Protein AF-A0A6V7JZZ2-F1 (afdb_monomer)

Organism: NCBI:txid1563983

pLDDT: mean 93.56, std 3.22, range [76.81, 98.19]

Structure (mmCIF, N/CA/C/O backbone):
data_AF-A0A6V7JZZ2-F1
#
_entry.id   AF-A0A6V7JZZ2-F1
#
loop_
_atom_site.group_PDB
_atom_site.id
_atom_site.type_symbol
_atom_site.label_atom_id
_atom_site.label_alt_id
_atom_site.label_comp_id
_atom_site.label_asym_id
_atom_site.label_entity_id
_atom_site.label_seq_id
_atom_site.pdbx_PDB_ins_code
_atom_site.Cartn_x
_atom_site.Cartn_y
_atom_site.Cartn_z
_atom_site.occupancy
_atom_site.B_iso_or_equiv
_atom_site.auth_seq_id
_atom_site.auth_comp_id
_atom_site.auth_asym_id
_atom_site.auth_atom_id
_atom_site.pdbx_PDB_model_num
ATOM 1 N N . MET A 1 1 ? 2.505 -2.367 -0.214 1.00 76.81 1 MET A N 1
ATOM 2 C CA . MET A 1 1 ? 3.328 -2.154 -1.434 1.00 76.81 1 MET A CA 1
ATOM 3 C C . MET A 1 1 ? 3.628 -3.447 -2.192 1.00 76.81 1 MET A C 1
ATOM 5 O O . MET A 1 1 ? 3.132 -3.565 -3.305 1.00 76.81 1 MET A O 1
ATOM 9 N N . GLY A 1 2 ? 4.369 -4.425 -1.643 1.00 91.06 2 GLY A N 1
ATOM 10 C CA . GLY A 1 2 ? 4.695 -5.642 -2.405 1.00 91.06 2 GLY A CA 1
ATOM 11 C C . GLY A 1 2 ? 4.986 -6.907 -1.600 1.00 91.06 2 GLY A C 1
ATOM 12 O O . GLY A 1 2 ? 4.985 -6.883 -0.371 1.00 91.06 2 GLY A O 1
ATOM 13 N N . THR A 1 3 ? 5.200 -8.009 -2.318 1.00 92.31 3 THR A N 1
ATOM 14 C CA . THR A 1 3 ? 5.513 -9.345 -1.781 1.00 92.31 3 THR A CA 1
ATOM 15 C C . THR A 1 3 ? 7.014 -9.494 -1.478 1.00 92.31 3 THR A C 1
ATOM 17 O O . THR A 1 3 ? 7.813 -8.663 -1.924 1.00 92.31 3 THR A O 1
ATOM 20 N N . PRO A 1 4 ? 7.449 -10.559 -0.771 1.00 93.38 4 PRO A N 1
ATOM 21 C CA . PRO A 1 4 ? 8.875 -10.835 -0.559 1.00 93.38 4 PRO A CA 1
ATOM 22 C C . PRO A 1 4 ? 9.698 -10.938 -1.854 1.00 93.38 4 PRO A C 1
ATOM 24 O O . PRO A 1 4 ? 10.853 -10.518 -1.876 1.00 93.38 4 PRO A O 1
ATOM 27 N N . ASN A 1 5 ? 9.088 -11.409 -2.948 1.00 93.75 5 ASN A N 1
ATOM 28 C CA . ASN A 1 5 ? 9.729 -11.499 -4.267 1.00 93.75 5 ASN A CA 1
ATOM 29 C C . ASN A 1 5 ? 9.821 -10.140 -4.982 1.00 93.75 5 ASN A C 1
ATOM 31 O O . ASN A 1 5 ? 10.459 -10.019 -6.023 1.00 93.75 5 ASN A O 1
ATOM 35 N N . GLY A 1 6 ? 9.224 -9.097 -4.404 1.00 93.38 6 GLY A N 1
ATOM 36 C CA . GLY A 1 6 ? 9.226 -7.749 -4.947 1.00 93.38 6 GLY A CA 1
ATOM 37 C C . GLY A 1 6 ? 8.129 -7.480 -5.969 1.00 93.38 6 GLY A C 1
ATOM 38 O O . GLY A 1 6 ? 8.240 -6.478 -6.666 1.00 93.38 6 GLY A O 1
ATOM 39 N N . ASP A 1 7 ? 7.091 -8.316 -6.036 1.00 93.50 7 ASP A N 1
ATOM 40 C CA . ASP A 1 7 ? 5.904 -8.082 -6.866 1.00 93.50 7 ASP A CA 1
ATOM 41 C C . ASP A 1 7 ? 4.914 -7.137 -6.184 1.00 93.50 7 ASP A C 1
ATOM 43 O O . ASP A 1 7 ? 4.976 -6.924 -4.971 1.00 93.50 7 ASP A O 1
ATOM 47 N N . GLY A 1 8 ? 3.980 -6.585 -6.958 1.00 92.38 8 GLY A N 1
ATOM 48 C CA . GLY A 1 8 ? 2.915 -5.722 -6.458 1.00 92.38 8 GLY A CA 1
ATOM 49 C C . GLY A 1 8 ? 1.940 -6.481 -5.560 1.00 92.38 8 GLY A C 1
ATOM 50 O O . GLY A 1 8 ? 1.542 -7.605 -5.858 1.00 92.38 8 GLY A O 1
ATOM 51 N N . LEU A 1 9 ? 1.568 -5.860 -4.440 1.00 92.69 9 LEU A N 1
ATOM 52 C CA . LEU A 1 9 ? 0.509 -6.355 -3.551 1.00 92.69 9 LEU A CA 1
ATOM 53 C C . LEU A 1 9 ? -0.671 -5.379 -3.464 1.00 92.69 9 LEU A C 1
ATOM 55 O O . LEU A 1 9 ? -1.793 -5.808 -3.226 1.00 92.69 9 LEU A O 1
ATOM 59 N N . GLY A 1 10 ? -0.400 -4.075 -3.605 1.00 92.25 10 GLY A N 1
ATOM 60 C CA . GLY A 1 10 ? -1.424 -3.023 -3.644 1.00 92.25 10 GLY A CA 1
ATOM 61 C C . GLY A 1 10 ? -2.277 -2.847 -2.383 1.00 92.25 10 GLY A C 1
ATOM 62 O O . GLY A 1 10 ? -3.312 -2.198 -2.444 1.00 92.25 10 GLY A O 1
ATOM 63 N N . ASP A 1 11 ? -1.862 -3.412 -1.246 1.00 93.00 11 ASP A N 1
ATOM 64 C CA . ASP A 1 11 ? -2.632 -3.371 0.005 1.00 93.00 11 ASP A CA 1
ATOM 65 C C . ASP A 1 11 ? -1.946 -2.533 1.099 1.00 93.00 11 ASP A C 1
ATOM 67 O O . ASP A 1 11 ? -0.727 -2.290 1.056 1.00 93.00 11 ASP A O 1
ATOM 71 N N . PHE A 1 12 ? -2.742 -2.141 2.097 1.00 94.12 12 PHE A N 1
ATOM 72 C CA . PHE A 1 12 ? -2.356 -1.282 3.218 1.00 94.12 12 PHE A CA 1
ATOM 73 C C . PHE A 1 12 ? -2.507 -2.022 4.546 1.00 94.12 12 PHE A C 1
ATOM 75 O O . PHE A 1 12 ? -3.517 -2.680 4.793 1.00 94.12 12 PHE A O 1
ATOM 82 N N . LEU A 1 13 ? -1.495 -1.914 5.407 1.00 94.06 13 LEU A N 1
ATOM 83 C CA . LEU A 1 13 ? -1.504 -2.503 6.743 1.00 94.06 13 LEU A CA 1
ATOM 84 C C . LEU A 1 13 ? -2.351 -1.642 7.684 1.00 94.06 13 LEU A C 1
ATOM 86 O O . LEU A 1 13 ? -2.119 -0.441 7.801 1.00 94.06 13 LEU A O 1
ATOM 90 N N . CYS A 1 14 ? -3.291 -2.259 8.390 1.00 95.06 14 CYS A N 1
ATOM 91 C CA . CYS A 1 14 ? -4.029 -1.616 9.467 1.00 95.06 14 CYS A CA 1
ATOM 92 C C . CYS A 1 14 ? -3.343 -1.923 10.798 1.00 95.06 14 CYS A C 1
ATOM 94 O O . CYS A 1 14 ? -3.180 -3.089 11.163 1.00 95.06 14 CYS A O 1
ATOM 96 N N . VAL A 1 15 ? -2.974 -0.873 11.525 1.00 96.56 15 VAL A N 1
ATOM 97 C CA . VAL A 1 15 ? -2.355 -0.962 12.850 1.00 96.56 15 VAL A CA 1
ATOM 98 C C . VAL A 1 15 ? -3.291 -0.319 13.859 1.00 96.56 15 VAL A C 1
ATOM 100 O O . VAL A 1 15 ? -3.894 0.720 13.588 1.00 96.56 15 VAL A O 1
ATOM 103 N N . ASP A 1 16 ? -3.445 -0.966 15.003 1.00 96.75 16 ASP A N 1
ATOM 104 C CA . ASP A 1 16 ? -4.187 -0.415 16.120 1.00 96.75 16 ASP A CA 1
ATOM 105 C C . ASP A 1 16 ? -3.416 0.754 16.746 1.00 96.75 16 ASP A C 1
ATOM 107 O O . ASP A 1 16 ? -2.240 0.624 17.080 1.00 96.75 16 ASP A O 1
ATOM 111 N N . SER A 1 17 ? -4.051 1.917 16.885 1.00 95.88 17 SER A N 1
AT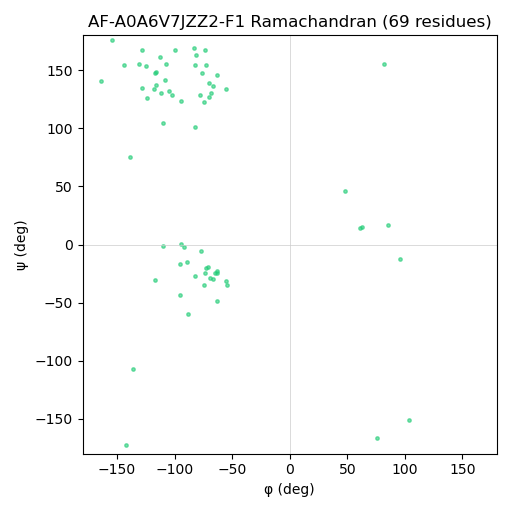OM 112 C CA . SER A 1 17 ? -3.353 3.133 17.318 1.00 95.88 17 SER A CA 1
ATOM 113 C C . SER A 1 17 ? -2.971 3.140 18.798 1.00 95.88 17 SER A C 1
ATOM 115 O O . SER A 1 17 ? -2.112 3.926 19.184 1.00 95.88 17 SER A O 1
ATOM 117 N N . GLU A 1 18 ? -3.613 2.313 19.627 1.00 98.19 18 GLU A N 1
ATOM 118 C CA . GLU A 1 18 ? -3.370 2.274 21.073 1.00 98.19 18 GLU A CA 1
ATOM 119 C C . GLU A 1 18 ? -2.360 1.188 21.438 1.00 98.19 18 GLU A C 1
ATOM 121 O O . GLU A 1 18 ? -1.448 1.417 22.230 1.00 98.19 18 GLU A O 1
ATOM 126 N N . THR A 1 19 ? -2.510 0.007 20.837 1.00 98.19 19 THR A N 1
ATOM 127 C CA . THR A 1 19 ? -1.682 -1.170 21.146 1.00 98.19 19 THR A CA 1
ATOM 128 C C . THR A 1 19 ? -0.497 -1.349 20.199 1.00 98.19 19 THR A C 1
ATOM 130 O O . THR A 1 19 ? 0.438 -2.077 20.522 1.00 98.19 19 THR A O 1
ATOM 133 N N . LEU A 1 20 ? -0.517 -0.683 19.036 1.00 96.88 20 LEU A N 1
ATOM 134 C CA . LEU A 1 20 ? 0.426 -0.872 17.924 1.00 96.88 20 LEU A CA 1
ATOM 135 C C . LEU A 1 20 ? 0.410 -2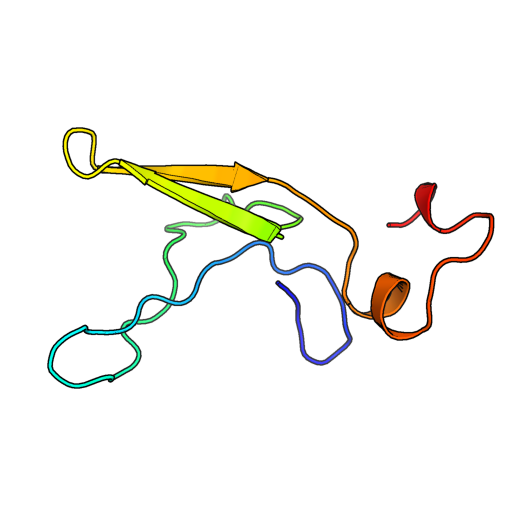.288 17.325 1.00 96.88 20 LEU A C 1
ATOM 137 O O . LEU A 1 20 ? 1.294 -2.651 16.546 1.00 96.88 20 LEU A O 1
ATOM 141 N N . GLU A 1 21 ? -0.611 -3.085 17.644 1.00 98.19 21 GLU A N 1
ATOM 142 C CA . GLU A 1 21 ? -0.784 -4.417 17.082 1.00 98.19 21 GLU A CA 1
ATOM 143 C C . GLU A 1 21 ? -1.318 -4.360 15.646 1.00 98.19 21 GLU A C 1
ATOM 145 O O . GLU A 1 21 ? -2.097 -3.486 15.252 1.00 98.19 21 GLU A O 1
ATOM 150 N N . VAL A 1 22 ? -0.904 -5.335 14.836 1.00 97.06 22 VAL A N 1
ATOM 151 C CA . VAL A 1 22 ? -1.374 -5.478 13.456 1.00 97.06 22 VAL A CA 1
ATOM 152 C C . VAL A 1 22 ? -2.798 -6.032 13.446 1.00 97.06 22 VAL A C 1
ATOM 154 O O . VAL A 1 22 ? -3.043 -7.145 13.903 1.00 97.06 22 VAL A O 1
ATOM 157 N N . LYS A 1 23 ? -3.727 -5.301 12.822 1.00 95.75 23 LYS A N 1
ATOM 158 C CA . LYS A 1 23 ? -5.136 -5.706 12.647 1.00 95.75 23 LYS A CA 1
ATOM 159 C C . LYS A 1 23 ? -5.398 -6.445 11.331 1.00 95.75 23 LYS A C 1
ATOM 161 O O . LYS A 1 23 ? -6.527 -6.848 11.057 1.00 95.75 23 LYS A O 1
ATOM 166 N N . GLY A 1 24 ? -4.369 -6.601 10.499 1.00 94.50 24 GLY A N 1
ATOM 167 C CA . GLY A 1 24 ? -4.453 -7.167 9.152 1.00 94.50 24 GLY A CA 1
ATOM 168 C C . GLY A 1 24 ? -4.394 -6.083 8.079 1.00 94.50 24 GLY A C 1
ATOM 169 O O . GLY A 1 24 ? -3.770 -5.044 8.286 1.00 94.50 24 GLY A O 1
ATOM 170 N N . THR A 1 25 ? -5.015 -6.323 6.923 1.00 93.19 25 THR A N 1
ATOM 171 C CA . THR A 1 25 ? -4.994 -5.376 5.800 1.00 93.19 25 THR A CA 1
ATOM 172 C C . THR A 1 25 ? -6.333 -4.668 5.580 1.00 93.19 25 THR A C 1
ATOM 174 O O . THR A 1 25 ? -7.402 -5.159 5.976 1.00 93.19 25 THR A O 1
ATOM 177 N N . TRP A 1 26 ? -6.257 -3.484 4.967 1.00 92.75 26 TRP A N 1
ATOM 178 C CA . TRP A 1 26 ? -7.401 -2.627 4.661 1.00 92.75 26 TRP A CA 1
ATOM 179 C C . TRP A 1 26 ? -8.359 -3.300 3.677 1.00 92.75 26 TRP A C 1
ATOM 181 O O . TRP A 1 26 ? -9.564 -3.362 3.929 1.00 92.75 26 TRP A O 1
ATOM 191 N N . THR A 1 27 ? -7.831 -3.848 2.580 1.00 92.38 27 THR A N 1
ATOM 192 C CA . THR A 1 27 ? -8.659 -4.357 1.485 1.0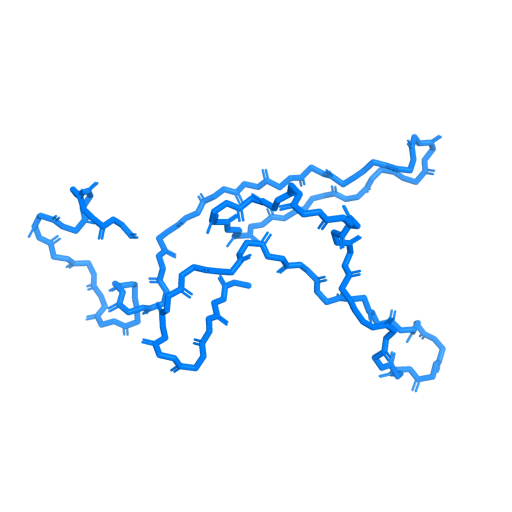0 92.38 27 THR A CA 1
ATOM 193 C C . THR A 1 27 ? -9.449 -5.596 1.899 1.00 92.38 27 THR A C 1
ATOM 195 O O . THR A 1 27 ? -8.898 -6.560 2.433 1.00 92.38 27 THR A O 1
ATOM 198 N N . LYS A 1 28 ? -10.7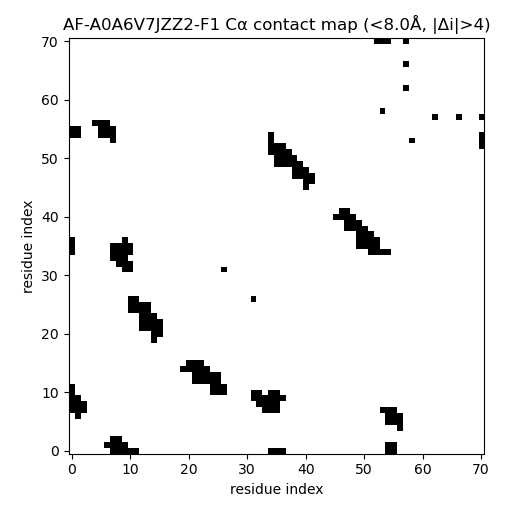58 -5.591 1.626 1.00 89.81 28 LYS A N 1
ATOM 199 C CA . LYS A 1 28 ? -11.663 -6.716 1.898 1.00 89.81 28 LYS A CA 1
ATOM 200 C C . LYS A 1 28 ? -12.078 -7.401 0.594 1.00 89.81 28 LYS A C 1
ATOM 202 O O . LYS A 1 28 ? -12.345 -6.736 -0.403 1.00 89.81 28 LYS A O 1
ATOM 207 N N . GLY A 1 29 ? -12.177 -8.730 0.627 1.00 90.38 29 GLY A N 1
ATOM 208 C CA . GLY A 1 29 ? -12.542 -9.551 -0.531 1.00 90.38 29 GLY A CA 1
ATOM 209 C 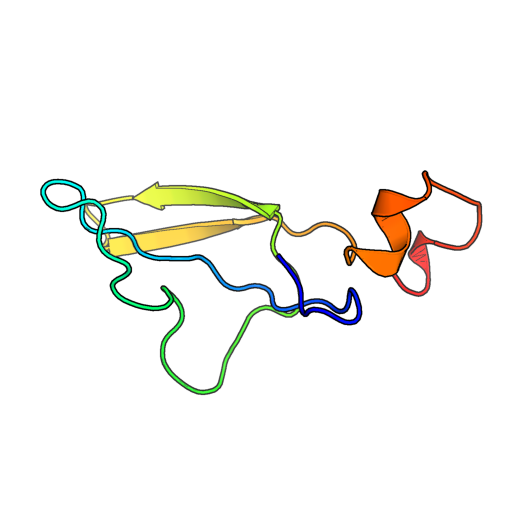C . GLY A 1 29 ? -11.416 -9.723 -1.557 1.00 90.38 29 GLY A C 1
ATOM 210 O O . GLY A 1 29 ? -10.249 -9.426 -1.292 1.00 90.38 29 GLY A O 1
ATOM 211 N N . ASP A 1 30 ? -11.788 -10.218 -2.738 1.00 89.38 30 ASP A N 1
ATOM 212 C CA . ASP A 1 30 ? -10.829 -10.654 -3.766 1.00 89.38 30 ASP A CA 1
ATOM 213 C C . ASP A 1 30 ? -10.412 -9.534 -4.730 1.00 89.38 30 ASP A C 1
ATOM 215 O O . ASP A 1 30 ? -9.427 -9.656 -5.458 1.00 89.38 30 ASP A O 1
ATOM 219 N N . LYS A 1 31 ? -11.155 -8.421 -4.746 1.00 91.00 31 LYS A N 1
ATOM 220 C CA . LYS A 1 31 ? -10.840 -7.255 -5.579 1.00 91.00 31 LYS A CA 1
ATOM 221 C C . LYS A 1 31 ? -9.782 -6.404 -4.887 1.00 91.00 31 LYS A C 1
ATOM 223 O O . LYS A 1 31 ? -10.098 -5.631 -3.988 1.00 91.00 31 LYS A O 1
ATOM 228 N N . LYS A 1 32 ? -8.537 -6.540 -5.338 1.00 89.56 32 LYS A N 1
ATOM 229 C CA . LYS A 1 32 ? -7.383 -5.793 -4.830 1.00 89.56 32 LYS A CA 1
ATOM 230 C C . LYS A 1 32 ? -6.790 -4.905 -5.914 1.00 89.56 32 LYS A C 1
ATOM 232 O O . LYS A 1 32 ? -6.830 -5.255 -7.096 1.00 89.56 32 LYS A O 1
ATOM 237 N N . ALA A 1 33 ? -6.241 -3.765 -5.504 1.00 92.00 33 ALA A N 1
ATOM 238 C CA . ALA A 1 33 ? -5.416 -2.958 -6.390 1.00 92.00 33 ALA A CA 1
ATOM 239 C C . ALA A 1 33 ? -4.163 -3.754 -6.785 1.00 92.00 33 ALA A C 1
ATOM 241 O O . ALA A 1 33 ? -3.650 -4.555 -6.002 1.00 92.00 33 ALA A O 1
ATOM 242 N N . LYS A 1 34 ? -3.677 -3.553 -8.012 1.00 90.75 34 LYS A N 1
ATOM 243 C CA . LYS A 1 34 ? -2.439 -4.202 -8.477 1.00 90.75 34 LYS A CA 1
ATOM 244 C C . LYS A 1 34 ? -1.211 -3.554 -7.840 1.00 90.75 34 LYS A C 1
ATOM 246 O O . LYS A 1 34 ? -0.242 -4.236 -7.509 1.00 90.75 34 LYS A O 1
ATOM 251 N N . PHE A 1 35 ? -1.290 -2.243 -7.639 1.00 92.81 3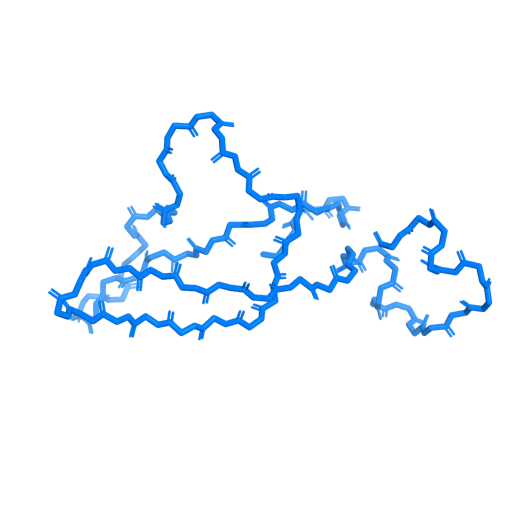5 PHE A N 1
ATOM 252 C CA . PHE A 1 35 ? -0.227 -1.407 -7.111 1.00 92.81 35 PHE A CA 1
ATOM 253 C C . PHE A 1 35 ? -0.729 -0.576 -5.934 1.00 92.81 35 PHE A C 1
ATOM 255 O O . PHE A 1 35 ? -1.922 -0.503 -5.655 1.00 92.81 35 PHE A O 1
ATOM 262 N N . GLY A 1 36 ? 0.206 0.028 -5.209 1.00 92.81 36 GLY A N 1
ATOM 263 C CA . GLY A 1 36 ? -0.111 0.956 -4.135 1.00 92.81 36 GLY A CA 1
ATOM 264 C C . GLY A 1 36 ? 1.112 1.772 -3.758 1.00 92.81 36 GLY A C 1
ATOM 265 O O . GLY A 1 36 ? 2.225 1.240 -3.722 1.00 92.81 36 GLY A O 1
ATOM 266 N N . TYR A 1 37 ? 0.892 3.051 -3.479 1.00 93.62 37 TYR A N 1
ATOM 267 C CA . TYR A 1 37 ? 1.913 3.972 -3.009 1.00 93.62 37 TYR A CA 1
ATOM 268 C C . TYR A 1 37 ? 1.365 4.830 -1.866 1.00 93.62 37 TYR A C 1
ATOM 270 O O . TYR A 1 37 ? 1.173 4.312 -0.765 1.00 93.62 37 TYR A O 1
ATOM 278 N N . ASP A 1 38 ? 1.096 6.107 -2.124 1.00 95.69 38 ASP A N 1
ATOM 279 C CA . ASP A 1 38 ? 0.561 7.032 -1.135 1.00 95.69 38 ASP A CA 1
ATOM 280 C C . ASP A 1 38 ? -0.959 6.890 -1.016 1.00 95.69 38 ASP A C 1
ATOM 282 O O . ASP A 1 38 ? -1.633 6.460 -1.963 1.00 95.69 38 ASP A O 1
ATOM 286 N N . PHE A 1 39 ? -1.500 7.253 0.144 1.00 95.81 39 PHE A N 1
ATOM 287 C CA . PHE A 1 39 ? -2.922 7.145 0.434 1.00 95.81 39 PHE A CA 1
ATOM 288 C C . PHE A 1 39 ? -3.432 8.295 1.298 1.00 95.81 39 PHE A C 1
ATOM 290 O O . PHE A 1 39 ? -2.717 8.871 2.112 1.00 95.81 39 PHE A O 1
ATOM 297 N N . TRP A 1 40 ? -4.727 8.570 1.169 1.00 97.50 40 TRP A N 1
ATOM 298 C CA . TRP A 1 40 ? -5.464 9.432 2.080 1.00 97.50 40 TRP A CA 1
ATOM 299 C C . TRP A 1 40 ? -6.723 8.719 2.558 1.00 97.50 40 TRP A C 1
ATOM 301 O O . TRP A 1 40 ? -7.462 8.140 1.761 1.00 97.50 40 TRP A O 1
ATOM 311 N N . TYR A 1 41 ? -6.987 8.784 3.861 1.00 95.69 41 TYR A N 1
ATOM 312 C CA . TYR A 1 41 ? -8.211 8.254 4.453 1.00 95.69 41 TYR A CA 1
ATOM 313 C C . TYR A 1 41 ? -9.166 9.391 4.817 1.00 95.69 41 TYR A C 1
ATOM 315 O O . TYR A 1 41 ? -8.774 10.385 5.429 1.00 95.69 41 TYR A O 1
ATOM 323 N N . GLN A 1 42 ? -10.431 9.246 4.429 1.00 97.44 42 GLN A N 1
ATOM 324 C CA . GLN A 1 42 ? -11.506 10.185 4.709 1.00 97.44 42 GLN A CA 1
ATOM 325 C C . GLN A 1 42 ? -12.476 9.542 5.726 1.00 97.44 42 GLN A C 1
ATOM 327 O O . GLN A 1 42 ? -13.285 8.695 5.341 1.00 97.44 42 GLN A O 1
ATOM 332 N N . PRO A 1 43 ? -12.447 9.950 7.014 1.00 95.31 43 PRO A N 1
ATOM 333 C CA . PRO A 1 43 ? -13.224 9.283 8.066 1.00 95.31 43 PRO A CA 1
ATOM 334 C C . PRO A 1 43 ? -14.745 9.466 7.982 1.00 95.31 43 PRO A C 1
ATOM 336 O O . PRO A 1 43 ? -15.493 8.606 8.428 1.00 95.31 43 PRO A O 1
ATOM 339 N N . LYS A 1 44 ? -15.228 10.584 7.425 1.00 97.69 44 LYS A N 1
ATOM 340 C CA . LYS A 1 44 ? -16.673 10.864 7.287 1.00 97.69 44 LYS A CA 1
ATOM 341 C C . LYS A 1 44 ? -17.356 9.896 6.314 1.00 97.69 44 LYS A C 1
ATOM 343 O O . LYS A 1 44 ? -18.549 9.644 6.444 1.00 97.69 44 LYS A O 1
ATOM 348 N N . HIS A 1 45 ? -16.614 9.416 5.325 1.00 96.81 45 HIS A N 1
ATOM 349 C CA . HIS A 1 45 ? -17.092 8.565 4.245 1.00 96.81 45 HIS A CA 1
ATOM 350 C C . HIS A 1 45 ? -16.575 7.130 4.350 1.00 96.81 45 HIS A C 1
ATOM 352 O O . HIS A 1 45 ? -16.933 6.328 3.495 1.00 96.81 45 HIS A O 1
ATOM 358 N N . ASP A 1 46 ? -15.749 6.828 5.360 1.00 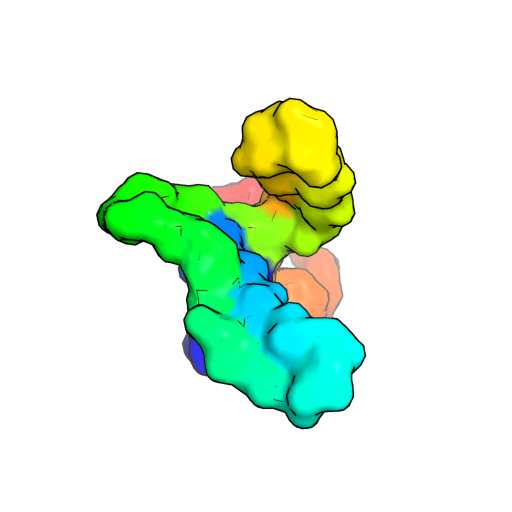93.19 46 ASP A N 1
ATOM 359 C CA . ASP A 1 46 ? -15.064 5.539 5.512 1.00 93.19 46 ASP A CA 1
ATOM 360 C C . ASP A 1 46 ? -14.394 5.094 4.199 1.00 93.19 46 ASP A C 1
ATOM 362 O O . ASP A 1 46 ? -14.557 3.981 3.703 1.00 93.19 46 ASP A O 1
ATOM 366 N N . ALA A 1 47 ? -13.689 6.040 3.572 1.00 93.75 47 ALA A N 1
ATOM 367 C CA . ALA A 1 47 ? -13.123 5.866 2.243 1.00 93.75 47 ALA A CA 1
ATOM 368 C C . ALA A 1 47 ? -11.618 6.114 2.265 1.00 93.75 47 ALA A C 1
ATOM 370 O O . ALA A 1 47 ? -11.156 7.181 2.674 1.00 93.75 47 ALA A O 1
ATOM 371 N N . LEU A 1 48 ? -10.856 5.138 1.775 1.00 94.69 48 LEU A N 1
ATOM 372 C CA . LEU A 1 48 ? -9.430 5.275 1.499 1.00 94.69 48 LEU A CA 1
ATOM 373 C C . LEU A 1 48 ? -9.236 5.461 -0.004 1.00 94.69 48 LEU A C 1
ATOM 375 O O . LEU A 1 48 ? -9.739 4.673 -0.803 1.00 94.69 48 LEU A O 1
ATOM 379 N N . VAL A 1 49 ? -8.493 6.498 -0.377 1.00 95.19 49 VAL A N 1
ATOM 380 C CA . VAL A 1 49 ? -8.073 6.755 -1.755 1.00 95.19 49 VAL A CA 1
ATOM 381 C C . VAL A 1 49 ? -6.569 6.556 -1.828 1.00 95.19 49 VAL A C 1
ATOM 383 O O . VAL A 1 49 ? -5.841 7.107 -1.005 1.00 95.19 49 VAL A O 1
ATOM 386 N N . SER A 1 50 ? -6.104 5.782 -2.805 1.00 95.19 50 SER A N 1
ATOM 387 C CA . SER A 1 50 ? -4.683 5.506 -3.004 1.00 95.19 50 SER A CA 1
ATOM 388 C C . SER A 1 50 ? -4.213 5.848 -4.407 1.00 95.19 50 SER A C 1
ATOM 390 O O . SER A 1 50 ? -4.970 5.794 -5.375 1.00 95.19 50 SER A O 1
ATOM 392 N N . THR A 1 51 ? -2.924 6.139 -4.500 1.00 95.44 51 THR A N 1
ATOM 393 C CA . THR A 1 51 ? -2.179 6.262 -5.754 1.00 95.44 51 THR A CA 1
ATOM 394 C C . THR A 1 51 ? -1.394 4.984 -6.044 1.00 95.44 51 THR A C 1
ATOM 396 O O . THR A 1 51 ? -1.245 4.114 -5.179 1.00 95.44 51 THR A O 1
ATOM 399 N N . GLU A 1 52 ? -0.884 4.868 -7.267 1.00 93.94 52 GLU A N 1
ATOM 400 C CA . GLU A 1 52 ? -0.088 3.732 -7.727 1.00 93.94 52 GLU A CA 1
ATOM 401 C C . GLU A 1 52 ? 1.337 4.179 -8.096 1.00 93.94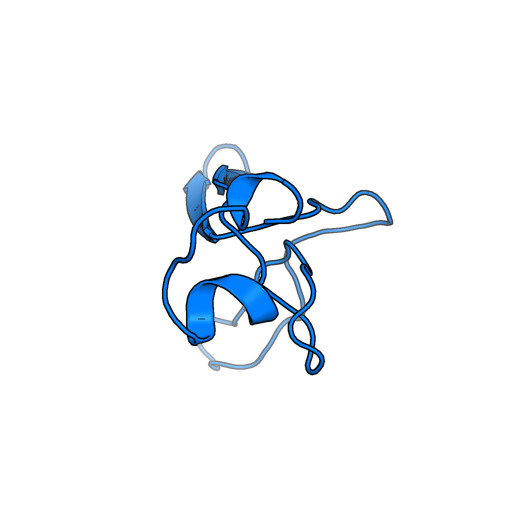 52 GLU A C 1
ATOM 403 O O . GLU A 1 52 ? 1.552 5.296 -8.565 1.00 93.94 52 GLU A O 1
ATOM 408 N N . TRP A 1 53 ? 2.306 3.285 -7.889 1.00 91.88 53 TRP A N 1
ATOM 409 C CA . TRP A 1 53 ? 3.675 3.368 -8.412 1.00 91.88 53 TRP A CA 1
ATOM 410 C C . TRP A 1 53 ? 4.124 1.948 -8.803 1.00 91.88 53 TRP A C 1
ATOM 412 O O . TRP A 1 53 ? 3.315 1.024 -8.782 1.00 91.88 53 TRP A O 1
ATOM 422 N N . GLY A 1 54 ? 5.392 1.764 -9.156 1.00 93.00 54 GLY A N 1
ATOM 423 C CA . GLY A 1 54 ? 5.946 0.503 -9.613 1.00 93.00 54 GLY A CA 1
ATOM 424 C C . GLY A 1 54 ? 6.124 -0.504 -8.486 1.00 93.00 54 GLY A C 1
ATOM 425 O O . GLY A 1 54 ? 6.051 -0.182 -7.295 1.00 93.00 54 GLY A O 1
ATOM 426 N N . VAL A 1 55 ? 6.377 -1.749 -8.857 1.00 94.62 55 VAL A N 1
ATOM 427 C CA . VAL A 1 55 ? 6.653 -2.827 -7.918 1.00 94.62 55 VAL A CA 1
ATOM 428 C C . VAL A 1 55 ? 8.043 -2.686 -7.281 1.00 94.62 55 VAL A C 1
ATOM 430 O O . VAL A 1 55 ? 8.979 -2.149 -7.886 1.00 94.62 55 VAL A O 1
ATOM 433 N N . PRO A 1 56 ? 8.254 -3.242 -6.074 1.00 94.56 56 PRO A N 1
ATOM 434 C CA . PRO A 1 56 ? 9.556 -3.177 -5.418 1.00 94.56 56 PRO A CA 1
ATOM 435 C C . PRO A 1 56 ? 10.731 -3.707 -6.246 1.00 94.56 56 PRO A C 1
ATOM 437 O O . PRO A 1 56 ? 11.830 -3.170 -6.116 1.00 94.56 56 PRO A O 1
ATOM 440 N N . ARG A 1 57 ? 10.558 -4.746 -7.075 1.00 93.94 57 ARG A N 1
ATOM 441 C CA . ARG A 1 57 ? 11.654 -5.269 -7.918 1.00 93.94 57 ARG A CA 1
ATOM 442 C C . ARG A 1 57 ? 12.169 -4.248 -8.946 1.00 93.94 57 ARG A C 1
ATOM 444 O O . ARG A 1 57 ? 13.331 -4.339 -9.335 1.00 93.94 57 ARG A O 1
ATOM 451 N N . VAL A 1 58 ? 11.348 -3.268 -9.331 1.00 94.38 58 VAL A N 1
ATOM 452 C CA . VAL A 1 58 ? 11.704 -2.207 -10.284 1.00 94.38 58 VAL A CA 1
ATOM 453 C C . VAL A 1 58 ? 12.342 -1.027 -9.554 1.00 94.38 58 VAL A C 1
ATOM 455 O O . VAL A 1 58 ? 13.510 -0.719 -9.780 1.00 94.38 58 VAL A O 1
ATOM 458 N N . PHE A 1 59 ? 11.639 -0.400 -8.605 1.00 91.62 59 PHE A N 1
ATOM 459 C CA . PHE A 1 59 ? 12.127 0.860 -8.031 1.00 91.62 59 PHE A CA 1
ATOM 460 C C . PHE A 1 59 ? 13.314 0.700 -7.063 1.00 91.62 59 PHE A C 1
ATOM 462 O O . PHE A 1 59 ? 14.095 1.638 -6.905 1.00 91.62 59 PHE A O 1
ATOM 469 N N . LYS A 1 60 ? 13.506 -0.467 -6.422 1.00 94.12 60 LYS A N 1
ATOM 470 C CA . LYS A 1 60 ? 14.586 -0.660 -5.425 1.00 94.12 60 LYS A CA 1
ATOM 471 C C . LYS A 1 60 ? 15.997 -0.564 -6.013 1.00 94.12 60 LYS A C 1
ATOM 473 O O . LYS A 1 60 ? 16.931 -0.275 -5.272 1.00 94.12 60 LYS A O 1
ATOM 478 N N . ARG A 1 61 ? 16.162 -0.818 -7.315 1.00 94.69 61 ARG A N 1
ATOM 479 C CA . ARG A 1 61 ? 17.460 -0.748 -8.011 1.00 94.69 61 ARG A CA 1
ATOM 480 C C . ARG A 1 61 ? 17.733 0.601 -8.689 1.00 94.69 61 ARG A C 1
ATOM 482 O O . ARG A 1 61 ? 18.781 0.759 -9.305 1.00 94.69 61 ARG A O 1
ATOM 489 N N . GLY A 1 62 ? 16.809 1.555 -8.579 1.00 94.12 62 GLY A N 1
ATOM 490 C CA . GLY A 1 62 ? 16.820 2.778 -9.378 1.00 94.12 62 GLY A CA 1
ATOM 491 C C . GLY A 1 62 ? 16.227 2.570 -10.776 1.00 94.12 62 GLY A C 1
ATOM 492 O O . GLY A 1 62 ? 16.193 1.456 -11.303 1.00 94.12 62 GLY A O 1
ATOM 493 N N . TYR A 1 63 ? 15.732 3.665 -11.352 1.00 93.44 63 TYR A N 1
ATOM 494 C CA . TYR A 1 63 ? 15.038 3.669 -12.638 1.00 93.44 63 TYR A CA 1
ATOM 495 C C . TYR A 1 63 ? 15.982 3.380 -13.813 1.00 93.44 63 TYR A C 1
ATOM 497 O O . TYR A 1 63 ? 17.080 3.938 -13.884 1.00 93.44 63 TYR A O 1
ATOM 505 N N . ALA A 1 64 ? 15.518 2.571 -14.763 1.00 94.69 64 ALA A N 1
ATOM 506 C CA . ALA A 1 64 ? 16.160 2.305 -16.043 1.00 94.69 64 ALA A CA 1
ATOM 507 C C . ALA A 1 64 ? 15.160 2.445 -17.211 1.00 94.69 64 ALA A C 1
ATOM 509 O O . ALA A 1 64 ? 13.952 2.287 -17.025 1.00 94.69 64 ALA A O 1
ATOM 510 N N . PRO A 1 65 ? 15.634 2.729 -18.439 1.00 96.19 65 PRO A N 1
ATOM 511 C CA . PRO A 1 65 ? 14.781 2.687 -19.625 1.00 96.19 65 PRO A CA 1
ATOM 512 C C . PRO A 1 65 ? 14.096 1.319 -19.787 1.00 96.19 65 PRO A C 1
ATOM 514 O O . PRO A 1 65 ? 14.758 0.289 -19.678 1.00 96.19 65 PRO A O 1
ATOM 517 N N . GLY A 1 66 ? 12.791 1.322 -20.075 1.00 93.25 66 GLY A N 1
ATOM 518 C CA . GLY A 1 66 ? 11.959 0.115 -20.211 1.00 93.25 66 GLY A CA 1
ATOM 519 C C . GLY A 1 66 ? 11.194 -0.276 -18.941 1.00 93.25 66 GLY A C 1
ATOM 520 O O . GLY A 1 66 ? 10.248 -1.051 -19.018 1.00 93.25 66 GLY A O 1
ATOM 521 N N . ASP A 1 67 ? 11.523 0.311 -17.786 1.00 93.75 67 ASP A N 1
ATOM 522 C CA . ASP A 1 67 ? 10.835 0.018 -16.519 1.00 93.75 67 ASP A CA 1
ATOM 523 C C . ASP A 1 67 ? 9.349 0.397 -16.536 1.00 93.75 67 ASP A C 1
ATOM 525 O O . ASP A 1 67 ? 8.566 -0.154 -15.779 1.00 93.75 67 ASP A O 1
ATOM 529 N N . SER A 1 68 ? 8.930 1.322 -17.401 1.00 90.62 68 SER A N 1
ATOM 530 C CA . SER A 1 68 ? 7.519 1.691 -17.555 1.00 90.62 68 SER A CA 1
ATOM 531 C C . SER A 1 68 ? 6.662 0.617 -18.229 1.00 90.62 68 SER A C 1
ATOM 533 O O . SER A 1 68 ? 5.440 0.680 -18.119 1.00 90.62 68 SER A O 1
ATOM 535 N N . ASP A 1 69 ? 7.278 -0.326 -18.948 1.00 92.12 69 ASP A N 1
ATOM 536 C CA . ASP A 1 69 ? 6.558 -1.343 -19.722 1.00 92.12 69 ASP A CA 1
ATOM 537 C C . ASP A 1 69 ? 6.120 -2.528 -18.839 1.00 92.12 69 ASP A C 1
ATOM 539 O O . ASP A 1 69 ? 5.108 -3.172 -19.119 1.00 92.12 69 ASP A O 1
ATOM 543 N N . ASP A 1 70 ? 6.854 -2.779 -17.749 1.00 88.50 70 ASP A N 1
ATOM 544 C CA . ASP A 1 70 ? 6.510 -3.703 -16.656 1.00 88.50 70 ASP A CA 1
ATOM 545 C C . ASP A 1 70 ? 6.890 -3.057 -15.306 1.00 88.50 70 ASP A C 1
ATOM 547 O O . ASP A 1 70 ? 7.936 -3.390 -14.737 1.00 88.50 70 ASP A O 1
ATOM 551 N N . PRO A 1 71 ? 6.087 -2.077 -14.843 1.00 83.50 71 PRO A N 1
ATOM 552 C CA . PRO A 1 71 ? 6.416 -1.229 -13.703 1.00 83.50 71 PRO A CA 1
ATOM 553 C C . PRO A 1 71 ? 6.362 -1.941 -12.361 1.00 83.50 71 PRO A C 1
ATOM 555 O O . PRO A 1 71 ? 5.554 -2.877 -12.165 1.00 83.50 71 PRO A O 1
#

Solvent-accessible surface area (backbone atoms only — not comparable to full-atom values): 4434 Å² total; per-residue (Å²): 66,52,47,98,87,21,44,52,49,21,53,47,82,37,61,40,90,88,79,66,44,79,76,49,62,66,72,68,81,88,76,67,48,67,36,31,62,59,73,51,77,40,80,94,72,76,40,76,49,73,43,72,54,58,17,48,66,46,60,76,77,51,90,57,94,69,43,83,82,69,66

Foldseek 3Di:
DDDPVQFADQWDWDADPPPRDTPGIDDDDDDHDRFFDDWDADVVVRDIDTDGDATRVAPVVHHDPPSVVRD

Radius of gyration: 14.2 Å; Cα contacts (8 Å, |Δi|>4): 105; chains: 1; bounding box: 35×22×41 Å

M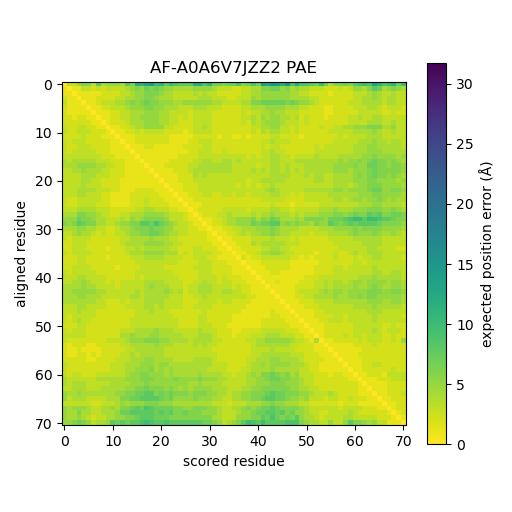ean predicted aligned error: 3.23 Å

Sequence (71 aa):
MGTPNGDGLGDFLCVDSETLEVKGTWTKGDKKAKFGYDFWYQPKHDALVSTEWGVPRVFKRGYAPGDSDDP

Secondary structure (DSSP, 8-state):
-B-TTS-B----EEE-TTT--EEEES--SS---S----EEEETTTTEEEE-----HHHHTT---TTTTT--

InterPro domains:
  IPR008826 Selenium-binding protein [PF05694] (1-66)
  IPR008826 Selenium-binding protein [PTHR23300] (1-67)